Protein AF-A0A951EZ30-F1 (afdb_monomer_lite)

Sequence (135 aa):
MEKRPWLPPPEKDYAAAKRQFLELYGSVTVMNTYLKIAVLSLCLVGLGLVVMNVRIYEGYHHLKPLVVRINELGRAEAVSYGSLEYRPQEAEIKYFLAQFVRAYYGRMRVTFREAYPRSLFFLDGRLARAIIEAN

Radius of gyration: 41.35 Å; chains: 1; bounding box: 70×34×114 Å

Structure (mmCIF, N/CA/C/O backbone):
data_AF-A0A951EZ30-F1
#
_entry.id   AF-A0A951EZ30-F1
#
loop_
_atom_site.group_PDB
_atom_site.id
_atom_site.type_symbol
_atom_site.label_atom_id
_atom_site.label_alt_id
_atom_site.label_comp_id
_atom_site.label_asym_id
_atom_site.label_entity_id
_atom_site.label_seq_id
_atom_site.pdbx_PDB_ins_code
_atom_site.Cartn_x
_atom_site.Cartn_y
_atom_site.Cartn_z
_atom_site.occupancy
_atom_site.B_iso_or_equiv
_atom_site.auth_seq_id
_atom_site.auth_comp_id
_atom_site.auth_asym_id
_atom_site.auth_atom_id
_atom_site.pdbx_PDB_model_num
ATOM 1 N N . MET A 1 1 ? 25.651 -21.186 -74.399 1.00 49.22 1 MET A N 1
ATOM 2 C CA . MET A 1 1 ? 25.147 -19.815 -74.169 1.00 49.22 1 MET A CA 1
ATOM 3 C C . MET A 1 1 ? 26.058 -18.857 -74.910 1.00 49.22 1 MET A C 1
ATOM 5 O O . MET A 1 1 ? 27.239 -18.778 -74.599 1.00 49.22 1 MET A O 1
ATOM 9 N N . GLU A 1 2 ? 25.527 -18.250 -75.960 1.00 52.94 2 GLU A N 1
ATOM 10 C CA . GLU A 1 2 ? 26.253 -17.465 -76.957 1.00 52.94 2 GLU A CA 1
ATOM 11 C C . GLU A 1 2 ? 26.614 -16.081 -76.401 1.00 52.94 2 GLU A C 1
ATOM 13 O O . GLU A 1 2 ? 25.744 -15.334 -75.950 1.00 52.94 2 GLU A O 1
ATOM 18 N N . LYS A 1 3 ? 27.913 -15.759 -76.355 1.00 55.88 3 LYS A N 1
ATOM 19 C CA . LYS A 1 3 ? 28.411 -14.475 -75.847 1.00 55.88 3 LYS A CA 1
ATOM 20 C C . LYS A 1 3 ? 28.213 -13.416 -76.930 1.00 55.88 3 LYS A C 1
ATOM 22 O O . LYS A 1 3 ? 28.947 -13.398 -77.911 1.00 55.88 3 LYS A O 1
ATOM 27 N N . ARG A 1 4 ? 27.210 -12.552 -76.753 1.00 67.62 4 ARG A N 1
ATOM 28 C CA . ARG A 1 4 ? 26.944 -11.409 -77.641 1.00 67.62 4 ARG A CA 1
ATOM 29 C C . ARG A 1 4 ? 28.072 -10.367 -77.493 1.00 67.62 4 ARG A C 1
ATOM 31 O O . ARG A 1 4 ? 28.224 -9.838 -76.395 1.00 67.62 4 ARG A O 1
ATOM 38 N N . PRO A 1 5 ? 28.847 -10.059 -78.550 1.00 66.62 5 PRO A N 1
ATOM 39 C CA . PRO A 1 5 ? 30.088 -9.276 -78.454 1.00 66.62 5 PRO A CA 1
ATOM 40 C C . PRO A 1 5 ? 29.913 -7.764 -78.213 1.00 66.62 5 PRO A C 1
ATOM 42 O O . PRO A 1 5 ? 30.907 -7.071 -78.036 1.00 66.62 5 PRO A O 1
ATOM 45 N N . TRP A 1 6 ? 28.683 -7.241 -78.189 1.00 66.69 6 TRP A N 1
ATOM 46 C CA . TRP A 1 6 ? 28.393 -5.806 -78.019 1.00 66.69 6 TRP A CA 1
ATOM 47 C C . TRP A 1 6 ? 27.772 -5.437 -76.664 1.00 66.69 6 TRP A C 1
ATOM 49 O O . TRP A 1 6 ? 27.430 -4.276 -76.450 1.00 66.69 6 TRP A O 1
ATOM 59 N N . LEU A 1 7 ? 27.588 -6.399 -75.753 1.00 65.44 7 LEU A N 1
ATOM 60 C CA . LEU A 1 7 ? 27.189 -6.093 -74.380 1.00 65.44 7 LEU A CA 1
ATOM 61 C C . LEU A 1 7 ? 28.439 -6.062 -73.498 1.00 65.44 7 LEU A C 1
ATOM 63 O O . LEU A 1 7 ? 29.101 -7.100 -73.384 1.00 65.44 7 LEU A O 1
ATOM 67 N N . PRO A 1 8 ? 28.768 -4.920 -72.861 1.00 64.88 8 PRO A N 1
ATOM 68 C CA . PRO A 1 8 ? 29.781 -4.933 -71.820 1.00 64.88 8 PRO A CA 1
ATOM 69 C C . PRO A 1 8 ? 29.346 -5.948 -70.751 1.00 64.88 8 PRO A C 1
ATOM 71 O O . PRO A 1 8 ? 28.148 -6.041 -70.446 1.00 64.88 8 PRO A O 1
ATOM 74 N N . PRO A 1 9 ? 30.271 -6.766 -70.218 1.00 65.94 9 PRO A N 1
ATOM 75 C CA . PRO A 1 9 ? 29.934 -7.684 -69.140 1.00 65.94 9 PRO A CA 1
ATOM 76 C C . PRO A 1 9 ? 29.298 -6.873 -68.004 1.00 65.94 9 PRO A C 1
ATOM 78 O O . PRO A 1 9 ? 29.760 -5.759 -67.757 1.00 65.94 9 PRO A O 1
ATOM 81 N N . PRO A 1 10 ? 28.243 -7.375 -67.334 1.00 65.06 10 PRO A N 1
ATOM 82 C CA . PRO A 1 10 ? 27.613 -6.640 -66.248 1.00 65.06 10 PRO A CA 1
ATOM 83 C C . PRO A 1 10 ? 28.680 -6.337 -65.199 1.00 65.06 10 PRO A C 1
ATOM 85 O O . PRO A 1 10 ? 29.171 -7.245 -64.521 1.00 65.06 10 PRO A O 1
ATOM 88 N N . GLU A 1 11 ? 29.082 -5.070 -65.120 1.00 64.75 11 GLU A N 1
ATOM 89 C CA . GLU A 1 11 ? 30.047 -4.614 -64.137 1.00 64.75 11 GLU A CA 1
ATOM 90 C C . GLU A 1 11 ? 29.376 -4.770 -62.781 1.00 64.75 11 GLU A C 1
ATOM 92 O O . GLU A 1 11 ? 28.390 -4.108 -62.453 1.00 64.75 11 GLU A O 1
ATOM 97 N 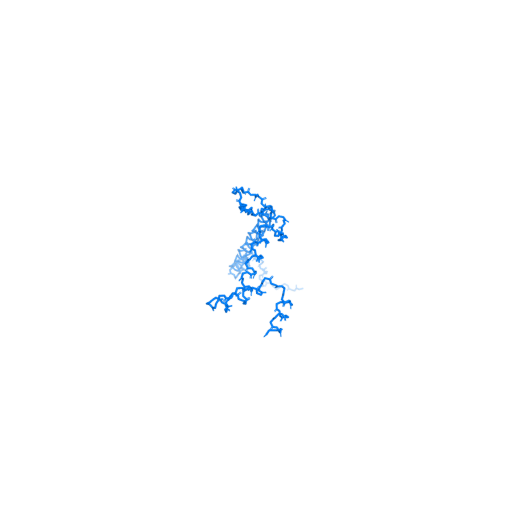N . LYS A 1 12 ? 29.864 -5.737 -62.005 1.00 67.12 12 LYS A N 1
ATOM 98 C CA . LYS A 1 12 ? 29.428 -5.942 -60.630 1.00 67.12 12 LYS A CA 1
ATOM 99 C C . LYS A 1 12 ? 30.071 -4.860 -59.774 1.00 67.12 12 LYS A C 1
ATOM 101 O O . LYS A 1 12 ? 30.985 -5.131 -58.999 1.00 67.12 12 LYS A O 1
ATOM 106 N N . ASP A 1 13 ? 29.611 -3.627 -59.945 1.00 75.69 13 ASP A N 1
ATOM 107 C CA . ASP A 1 13 ? 30.022 -2.518 -59.102 1.00 75.69 13 ASP A CA 1
ATOM 108 C C . ASP A 1 13 ? 29.219 -2.554 -57.797 1.00 75.69 13 ASP A C 1
ATOM 110 O O . ASP A 1 13 ? 28.182 -1.912 -57.604 1.00 75.69 13 ASP A O 1
ATOM 114 N N . TYR A 1 14 ? 29.724 -3.370 -56.876 1.00 77.50 14 TYR A N 1
ATOM 115 C CA . TYR A 1 14 ? 29.196 -3.494 -55.525 1.00 77.50 14 TYR A CA 1
ATOM 116 C C . TYR A 1 14 ? 29.218 -2.161 -54.762 1.00 77.50 14 TYR A C 1
ATOM 118 O O . TYR A 1 14 ? 28.412 -1.971 -53.849 1.00 77.50 14 TYR A O 1
ATOM 126 N N . ALA A 1 15 ? 30.113 -1.233 -55.116 1.00 78.38 15 ALA A N 1
ATOM 127 C CA . ALA A 1 15 ? 30.202 0.066 -54.465 1.00 78.38 15 ALA A CA 1
ATOM 128 C C . ALA A 1 15 ? 29.069 0.996 -54.924 1.00 78.38 15 ALA A C 1
ATOM 130 O O . ALA A 1 15 ? 28.444 1.642 -54.078 1.00 78.38 15 ALA A O 1
ATOM 131 N N . ALA A 1 16 ? 28.749 1.013 -56.222 1.00 79.50 16 ALA A N 1
ATOM 132 C CA . ALA A 1 16 ? 27.596 1.740 -56.756 1.00 79.50 16 ALA A CA 1
ATOM 133 C C . ALA A 1 16 ? 26.266 1.199 -56.202 1.00 79.50 16 ALA A C 1
ATOM 135 O O . ALA A 1 16 ? 25.441 1.972 -55.709 1.00 79.50 16 ALA A O 1
ATOM 136 N N . ALA A 1 17 ? 26.097 -0.127 -56.168 1.00 78.19 17 ALA A N 1
ATOM 137 C CA . ALA A 1 17 ? 24.899 -0.762 -55.613 1.00 78.19 17 ALA A CA 1
ATOM 138 C C . ALA A 1 17 ? 24.715 -0.472 -54.109 1.00 78.19 17 ALA A C 1
ATOM 140 O O . ALA A 1 17 ? 23.606 -0.205 -53.645 1.00 78.19 17 ALA A O 1
ATOM 141 N N . LYS A 1 18 ? 25.809 -0.465 -53.332 1.00 78.62 18 LYS A N 1
ATOM 142 C CA . LYS A 1 18 ? 25.780 -0.118 -51.902 1.00 78.62 18 LYS A CA 1
ATOM 143 C C . LYS A 1 18 ? 25.396 1.346 -51.671 1.00 78.62 18 LYS A C 1
ATOM 145 O O . LYS A 1 18 ? 24.673 1.626 -50.718 1.00 78.62 18 LYS A O 1
ATOM 150 N N . ARG A 1 19 ? 25.859 2.273 -52.519 1.00 79.88 19 ARG A N 1
ATOM 151 C CA . ARG A 1 19 ? 25.491 3.699 -52.441 1.00 79.88 19 ARG A CA 1
ATOM 152 C C . ARG A 1 19 ? 23.998 3.905 -52.681 1.00 79.88 19 ARG A C 1
ATOM 154 O O . ARG A 1 19 ? 23.347 4.490 -51.827 1.00 79.88 19 ARG A O 1
ATOM 161 N N . GLN A 1 20 ? 23.445 3.324 -53.746 1.00 80.19 20 GLN A N 1
ATOM 162 C CA . GLN A 1 20 ? 22.005 3.405 -54.032 1.00 80.19 20 GLN A CA 1
ATOM 163 C C . GLN A 1 20 ? 21.152 2.798 -52.909 1.00 80.19 20 GLN A C 1
ATOM 165 O O . GLN A 1 20 ? 20.118 3.347 -52.532 1.00 80.19 20 GLN A O 1
ATOM 170 N N . PHE A 1 21 ? 21.600 1.687 -52.317 1.00 78.50 21 PHE A N 1
ATOM 171 C CA . PHE A 1 21 ? 20.922 1.092 -51.166 1.00 78.50 21 PHE A CA 1
ATOM 172 C C . PHE A 1 21 ? 20.945 2.010 -49.931 1.00 78.50 21 PHE A C 1
ATOM 174 O O . PHE A 1 21 ? 19.936 2.140 -49.239 1.00 78.50 21 PHE A O 1
ATOM 181 N N . LEU A 1 22 ? 22.079 2.662 -49.654 1.00 79.56 22 LEU A N 1
ATOM 182 C CA . LEU A 1 22 ? 22.204 3.623 -48.553 1.00 79.56 22 LEU A CA 1
ATOM 183 C C . LEU A 1 22 ? 21.361 4.883 -48.780 1.00 79.56 22 LEU A C 1
ATOM 185 O O . LEU A 1 22 ? 20.790 5.396 -47.822 1.00 79.56 22 LEU A O 1
ATOM 189 N N . GLU A 1 23 ? 21.244 5.353 -50.020 1.00 83.00 23 GLU A N 1
ATOM 190 C CA . GLU A 1 23 ? 20.393 6.493 -50.379 1.00 83.00 23 GLU A CA 1
ATOM 191 C C . GLU A 1 23 ? 18.905 6.192 -50.138 1.00 83.00 23 GLU A C 1
ATOM 193 O O . GLU A 1 23 ? 18.187 7.036 -49.607 1.00 83.00 23 GLU A O 1
ATOM 198 N N . LEU A 1 24 ? 18.452 4.974 -50.456 1.00 78.00 24 LEU A N 1
ATOM 199 C CA . LEU A 1 24 ? 17.053 4.559 -50.294 1.00 78.00 24 LEU A CA 1
ATOM 200 C C . LEU A 1 24 ? 16.692 4.131 -48.860 1.00 78.00 24 LEU A C 1
ATOM 202 O O . LEU A 1 24 ? 15.602 4.444 -48.384 1.00 78.00 24 LEU A O 1
ATOM 206 N N . TYR A 1 25 ? 17.578 3.412 -48.161 1.00 79.50 25 TYR A N 1
ATOM 207 C CA . TYR A 1 25 ? 17.257 2.742 -46.886 1.00 79.50 25 TYR A CA 1
ATOM 208 C C . TYR A 1 25 ? 18.146 3.150 -45.704 1.00 79.50 25 TYR A C 1
ATOM 210 O O . TYR A 1 25 ? 17.960 2.651 -44.586 1.00 79.50 25 TYR A O 1
ATOM 218 N N . GLY A 1 26 ? 19.108 4.052 -45.909 1.00 78.81 26 GLY A N 1
ATOM 219 C CA . GLY A 1 26 ? 20.066 4.457 -44.879 1.00 78.81 26 GLY A CA 1
ATOM 220 C C . GLY A 1 26 ? 19.399 5.081 -43.654 1.00 78.81 26 GLY A C 1
ATOM 221 O O . GLY A 1 26 ? 19.698 4.686 -42.527 1.00 78.81 26 GLY A O 1
ATOM 222 N N . SER A 1 27 ? 18.435 5.986 -43.856 1.00 77.94 27 SER A N 1
ATOM 223 C CA . SER A 1 27 ? 17.727 6.672 -42.764 1.00 77.94 27 SER A CA 1
ATOM 224 C C . SER A 1 27 ? 16.915 5.706 -41.894 1.00 77.94 27 SER A C 1
ATOM 226 O O . SER A 1 27 ? 17.009 5.735 -40.667 1.00 77.94 27 SER A O 1
ATOM 228 N N . VAL A 1 28 ? 16.175 4.788 -42.520 1.00 81.12 28 VAL A N 1
ATOM 229 C CA . VAL A 1 28 ? 15.331 3.800 -41.830 1.00 81.12 28 VAL A CA 1
ATOM 230 C C . VAL A 1 28 ? 16.179 2.778 -41.069 1.00 81.12 28 VAL A C 1
ATOM 232 O O . VAL A 1 28 ? 15.842 2.408 -39.944 1.00 81.12 28 VAL A O 1
ATOM 235 N N . THR A 1 29 ? 17.309 2.350 -41.638 1.00 81.94 29 THR A N 1
ATOM 236 C CA . THR A 1 29 ? 18.219 1.379 -41.002 1.00 81.94 29 THR A CA 1
ATOM 237 C C . THR A 1 29 ? 18.866 1.953 -39.739 1.00 81.94 29 THR A C 1
ATOM 239 O O . THR A 1 29 ? 18.924 1.292 -38.697 1.00 81.94 29 THR A O 1
ATOM 242 N N . VAL A 1 30 ? 19.314 3.207 -39.809 1.00 84.19 30 VAL A N 1
ATOM 243 C CA . VAL A 1 30 ? 19.895 3.925 -38.671 1.00 84.19 30 VAL A CA 1
ATOM 244 C C . VAL A 1 30 ? 18.833 4.188 -37.595 1.00 84.19 30 VAL A C 1
ATOM 246 O O . VAL A 1 30 ? 19.064 3.890 -36.423 1.00 84.19 30 VAL A O 1
ATOM 249 N N . MET A 1 31 ? 17.635 4.636 -37.983 1.00 87.19 31 MET A N 1
ATOM 250 C CA . MET A 1 31 ? 16.526 4.882 -37.053 1.00 87.19 31 MET A CA 1
ATOM 251 C C . MET A 1 31 ? 16.077 3.611 -36.319 1.00 87.19 31 MET A C 1
ATOM 253 O O . MET A 1 31 ? 15.871 3.639 -35.107 1.00 87.19 31 MET A O 1
ATOM 257 N N . ASN A 1 32 ? 15.994 2.476 -37.017 1.00 90.38 32 ASN A N 1
ATOM 258 C CA . ASN A 1 32 ? 15.676 1.184 -36.406 1.00 90.38 32 ASN A CA 1
ATOM 259 C C . ASN A 1 32 ? 16.742 0.767 -35.374 1.00 90.38 32 ASN A C 1
ATOM 261 O O . ASN A 1 32 ? 16.422 0.254 -34.304 1.00 90.38 32 ASN A O 1
ATOM 265 N N . THR A 1 33 ? 18.018 1.040 -35.654 1.00 89.88 33 THR A N 1
ATOM 266 C CA . THR A 1 33 ? 19.118 0.728 -34.729 1.00 89.88 33 THR A CA 1
ATOM 267 C C . THR A 1 33 ? 19.033 1.575 -33.457 1.00 89.88 33 THR A C 1
ATOM 269 O O . THR A 1 33 ? 19.122 1.031 -32.357 1.00 89.88 33 THR A O 1
ATOM 272 N N . TYR A 1 34 ? 18.774 2.879 -33.584 1.00 91.56 34 TYR A N 1
ATOM 273 C CA . TYR A 1 34 ? 18.558 3.748 -32.424 1.00 91.56 34 TYR A CA 1
ATOM 274 C C . TYR A 1 34 ? 17.329 3.348 -31.611 1.00 91.56 34 TYR A C 1
ATOM 276 O O . TYR A 1 34 ? 17.405 3.308 -30.384 1.00 91.56 34 TYR A O 1
ATOM 284 N N . LEU A 1 35 ? 16.224 2.986 -32.271 1.00 93.44 35 LEU A N 1
ATOM 285 C CA . LEU A 1 35 ? 15.021 2.522 -31.586 1.00 93.44 35 LEU A CA 1
ATOM 286 C C . LEU A 1 35 ? 15.287 1.238 -30.791 1.00 93.44 35 LEU A C 1
ATOM 288 O O . LEU A 1 35 ? 14.877 1.139 -29.639 1.00 93.44 35 LEU A O 1
ATOM 292 N N . LYS A 1 36 ? 16.032 0.280 -31.356 1.00 94.38 36 LYS A N 1
ATOM 293 C CA . LYS A 1 36 ? 16.426 -0.944 -30.640 1.00 94.38 36 LYS A CA 1
ATOM 294 C C . LYS A 1 36 ? 17.270 -0.642 -29.405 1.00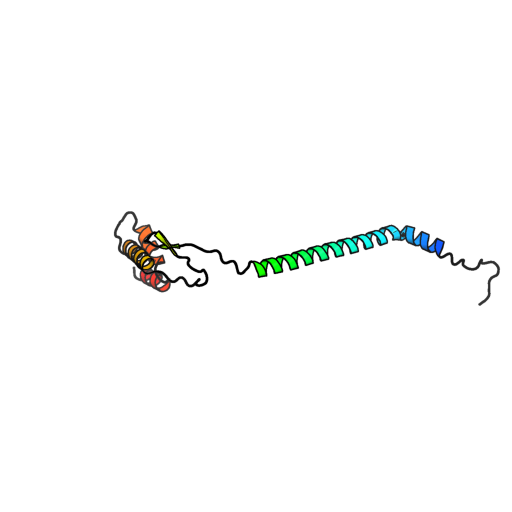 94.38 36 LYS A C 1
ATOM 296 O O . LYS A 1 36 ? 17.020 -1.223 -28.354 1.00 94.38 36 LYS A O 1
ATOM 301 N N . ILE A 1 37 ? 18.238 0.269 -29.516 1.00 96.00 37 ILE A N 1
ATOM 302 C CA . ILE A 1 37 ? 19.085 0.676 -28.384 1.00 96.00 37 ILE A CA 1
ATOM 303 C C . ILE A 1 37 ? 18.245 1.372 -27.307 1.00 96.00 37 ILE A C 1
ATOM 305 O O . ILE A 1 37 ? 18.401 1.064 -26.129 1.00 96.00 37 ILE A O 1
ATOM 309 N N . ALA A 1 38 ? 17.330 2.262 -27.699 1.00 94.50 38 ALA A N 1
ATOM 310 C CA . ALA A 1 38 ? 16.441 2.963 -26.776 1.00 94.50 38 ALA A CA 1
ATOM 311 C C . ALA A 1 38 ? 15.482 2.008 -26.047 1.00 94.50 38 ALA A C 1
ATOM 313 O O . ALA A 1 38 ? 15.273 2.133 -24.844 1.00 94.50 38 ALA A O 1
ATOM 314 N N . VAL A 1 39 ? 14.924 1.020 -26.749 1.00 96.75 39 VAL A N 1
ATOM 315 C CA . VAL A 1 39 ? 14.076 -0.005 -26.125 1.00 96.75 39 VAL A CA 1
ATOM 316 C C . VAL A 1 39 ? 14.897 -0.878 -25.176 1.00 96.75 39 VAL A C 1
ATOM 318 O O . VAL A 1 39 ? 14.451 -1.160 -24.068 1.00 96.75 39 VAL A O 1
ATOM 321 N N . LEU A 1 40 ? 16.118 -1.260 -25.563 1.00 97.31 40 LEU A N 1
ATOM 322 C CA . LEU A 1 40 ? 17.002 -2.063 -24.719 1.00 97.31 40 LEU A CA 1
ATOM 323 C C . LEU A 1 40 ? 17.381 -1.313 -23.436 1.00 97.31 40 LEU A C 1
ATOM 325 O O . LEU A 1 40 ? 17.294 -1.887 -22.349 1.00 97.31 40 LEU A O 1
ATOM 329 N N . SER A 1 41 ? 17.742 -0.030 -23.537 1.00 96.00 41 SER A N 1
ATOM 330 C CA . SER A 1 41 ? 18.056 0.789 -22.364 1.00 96.00 41 SER A CA 1
ATOM 331 C C . SER A 1 41 ? 16.837 0.974 -21.457 1.00 96.00 41 SER A C 1
ATOM 333 O O . SER A 1 41 ? 16.965 0.830 -20.241 1.00 96.00 41 SER A O 1
ATOM 335 N N . LEU A 1 42 ? 15.647 1.195 -22.025 1.00 97.25 42 LEU A N 1
ATOM 336 C CA . LEU A 1 42 ? 14.402 1.300 -21.264 1.00 97.25 42 LEU A CA 1
ATOM 337 C C . LEU A 1 42 ? 14.075 0.000 -20.515 1.00 97.25 42 LEU A C 1
ATOM 339 O O . LEU A 1 42 ? 13.744 0.041 -19.331 1.00 97.25 42 LEU A O 1
ATOM 343 N N . CYS A 1 43 ? 14.212 -1.156 -21.171 1.00 97.31 43 CYS A N 1
ATOM 344 C CA . CYS A 1 43 ? 14.022 -2.457 -20.531 1.00 97.31 43 CYS A CA 1
ATOM 345 C C . CYS A 1 43 ? 15.021 -2.684 -19.391 1.00 97.31 43 CYS A C 1
ATOM 347 O O . CYS A 1 43 ? 14.636 -3.176 -18.332 1.00 97.31 43 CYS A O 1
ATOM 349 N N . LEU A 1 44 ? 16.286 -2.302 -19.582 1.00 97.75 44 LEU A N 1
ATOM 350 C CA . LEU A 1 44 ? 17.327 -2.451 -18.567 1.00 97.75 44 LEU A CA 1
ATOM 351 C C . LEU A 1 44 ? 17.034 -1.589 -17.333 1.00 97.75 44 LEU A C 1
ATOM 353 O O . LEU A 1 44 ? 17.122 -2.079 -16.207 1.00 97.75 44 LEU A O 1
ATOM 357 N N . VAL A 1 45 ? 16.616 -0.337 -17.536 1.00 97.81 45 VAL A N 1
ATOM 358 C CA . VAL A 1 45 ? 16.192 0.554 -16.445 1.00 97.81 45 VAL A CA 1
ATOM 359 C C . VAL A 1 45 ? 14.957 -0.002 -15.735 1.00 97.81 45 VAL A C 1
ATOM 361 O O . VAL A 1 45 ? 14.933 -0.051 -14.506 1.00 97.81 45 VAL A O 1
ATOM 364 N N . GLY A 1 46 ? 13.957 -0.473 -16.486 1.00 97.19 46 GLY A N 1
ATOM 365 C CA . GLY A 1 46 ? 12.741 -1.066 -15.925 1.00 97.19 46 GLY A CA 1
ATOM 366 C C . GLY A 1 46 ? 13.031 -2.287 -15.051 1.00 97.19 46 GLY A C 1
ATOM 367 O O . GLY A 1 46 ? 12.568 -2.357 -13.913 1.00 97.19 46 GLY A O 1
ATOM 368 N N . LEU A 1 47 ? 13.861 -3.214 -15.535 1.00 97.38 47 LEU A N 1
ATOM 369 C CA . LEU A 1 47 ? 14.304 -4.376 -14.759 1.00 97.38 47 LEU A CA 1
ATOM 370 C C . LEU A 1 47 ? 15.090 -3.960 -13.512 1.00 97.38 47 LEU A C 1
ATOM 372 O O . LEU A 1 47 ? 14.853 -4.505 -12.435 1.00 97.38 47 LEU A O 1
ATOM 376 N N . GLY A 1 48 ? 15.973 -2.965 -13.630 1.00 96.56 48 GLY A N 1
ATOM 377 C CA . GLY A 1 48 ? 16.709 -2.411 -12.494 1.00 96.56 48 GLY A CA 1
ATOM 378 C C . GLY A 1 48 ? 15.783 -1.862 -11.406 1.00 96.56 48 GLY A C 1
ATOM 379 O O . GLY A 1 48 ? 15.977 -2.162 -10.228 1.00 96.56 48 GLY A O 1
ATOM 380 N N . LEU A 1 49 ? 14.736 -1.125 -11.792 1.00 96.31 49 LEU A N 1
ATOM 381 C CA . LEU A 1 49 ? 13.729 -0.615 -10.857 1.00 96.31 49 LEU A CA 1
ATOM 382 C C . LEU A 1 49 ? 12.966 -1.741 -10.161 1.00 96.31 49 LEU A C 1
ATOM 384 O O . LEU A 1 49 ? 12.762 -1.669 -8.950 1.00 96.31 49 LEU A O 1
ATOM 388 N N . VAL A 1 50 ? 12.549 -2.771 -10.900 1.00 96.62 50 VAL A N 1
ATOM 389 C CA . VAL A 1 50 ? 11.824 -3.916 -10.329 1.00 96.62 50 VAL A CA 1
ATOM 390 C C . VAL A 1 50 ? 12.701 -4.645 -9.315 1.00 96.62 50 VAL A C 1
ATOM 392 O O . VAL A 1 50 ? 12.277 -4.856 -8.182 1.00 96.62 50 VAL A O 1
ATOM 395 N N . VAL A 1 51 ? 13.946 -4.962 -9.680 1.00 96.19 51 VAL A N 1
ATOM 396 C CA . VAL A 1 51 ? 14.898 -5.628 -8.778 1.00 96.19 51 VAL A CA 1
ATOM 397 C C . VAL A 1 51 ? 15.147 -4.783 -7.529 1.00 96.19 51 VAL A C 1
ATOM 399 O O . VAL A 1 51 ? 15.101 -5.309 -6.419 1.00 96.19 51 VAL A O 1
ATOM 402 N N . MET A 1 52 ? 15.360 -3.475 -7.687 1.00 94.19 52 MET A N 1
ATOM 403 C CA . MET A 1 52 ? 15.569 -2.568 -6.558 1.00 94.19 52 MET A CA 1
ATOM 404 C C . MET A 1 52 ? 14.350 -2.534 -5.626 1.00 94.19 52 MET A C 1
ATOM 406 O O . MET A 1 52 ? 14.507 -2.637 -4.413 1.00 94.19 52 MET A O 1
ATOM 410 N N . ASN A 1 53 ? 13.133 -2.451 -6.171 1.00 92.06 53 ASN A N 1
ATOM 411 C CA . ASN A 1 53 ? 11.908 -2.454 -5.368 1.00 92.06 53 ASN A CA 1
ATOM 412 C C . ASN A 1 53 ? 11.722 -3.763 -4.600 1.00 92.06 53 ASN A C 1
ATOM 414 O O . ASN A 1 53 ? 11.369 -3.722 -3.426 1.00 92.06 53 ASN A O 1
ATOM 418 N N . VAL A 1 54 ? 11.999 -4.913 -5.223 1.00 92.81 54 VAL A N 1
ATOM 419 C CA . VAL A 1 54 ? 11.927 -6.214 -4.539 1.00 92.81 54 VAL A CA 1
ATOM 420 C C . VAL A 1 54 ? 12.935 -6.275 -3.390 1.00 92.81 54 VAL A C 1
ATOM 422 O O . VAL A 1 54 ? 12.575 -6.668 -2.285 1.00 92.81 54 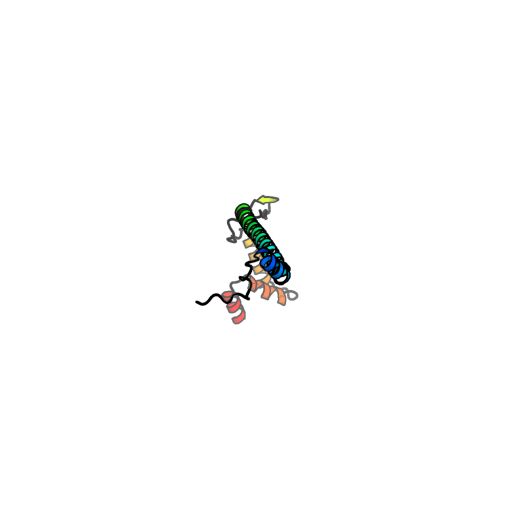VAL A O 1
ATOM 425 N N . ARG A 1 55 ? 14.170 -5.802 -3.603 1.00 90.25 55 ARG A N 1
ATOM 426 C CA . ARG A 1 55 ? 15.198 -5.743 -2.548 1.00 90.25 55 ARG A CA 1
ATOM 427 C C . ARG A 1 55 ? 14.803 -4.829 -1.389 1.00 90.25 55 ARG A C 1
ATOM 429 O O . ARG A 1 55 ? 15.036 -5.176 -0.234 1.00 90.25 55 ARG A O 1
ATOM 436 N N . ILE A 1 56 ? 14.206 -3.674 -1.686 1.00 85.75 56 ILE A N 1
ATOM 437 C CA . ILE A 1 56 ? 13.678 -2.761 -0.664 1.00 85.75 56 ILE A CA 1
ATOM 438 C C . ILE A 1 56 ? 12.517 -3.430 0.079 1.00 85.75 56 ILE A C 1
ATOM 440 O O . ILE A 1 56 ? 12.474 -3.399 1.303 1.00 85.75 56 ILE A O 1
ATOM 444 N N . TYR A 1 57 ? 11.594 -4.081 -0.623 1.00 84.56 57 TYR A N 1
ATOM 445 C CA . TYR A 1 57 ? 10.480 -4.773 0.015 1.00 84.56 57 TYR A CA 1
ATOM 446 C C . TYR A 1 57 ? 10.969 -5.863 0.979 1.00 84.56 57 TYR A C 1
ATOM 448 O O . TYR A 1 57 ? 10.589 -5.848 2.146 1.00 84.56 57 TYR A O 1
ATOM 456 N N . GLU A 1 58 ? 11.876 -6.742 0.550 1.00 82.00 58 GLU A N 1
ATOM 457 C CA . GLU A 1 58 ? 12.449 -7.782 1.418 1.00 82.00 58 GLU A CA 1
ATOM 458 C C . GLU A 1 58 ? 13.159 -7.197 2.651 1.00 82.00 58 GLU A C 1
ATOM 460 O O . GLU A 1 58 ? 13.013 -7.722 3.755 1.00 82.00 58 GLU A O 1
ATOM 465 N N . GLY A 1 59 ? 13.886 -6.087 2.482 1.00 77.31 59 GLY A N 1
ATOM 466 C CA . GLY A 1 59 ? 14.633 -5.442 3.563 1.00 77.31 59 GLY A CA 1
ATOM 467 C C . GLY A 1 59 ? 13.787 -4.619 4.539 1.00 77.31 59 GLY A C 1
ATOM 468 O O . GLY A 1 59 ? 14.202 -4.420 5.671 1.00 77.31 59 GLY A O 1
ATOM 469 N N . TYR A 1 60 ? 12.614 -4.128 4.135 1.00 74.50 60 TYR A N 1
ATOM 470 C CA . TYR A 1 60 ? 11.801 -3.227 4.966 1.00 74.50 60 TYR A CA 1
ATOM 471 C C . TYR A 1 60 ? 10.471 -3.846 5.414 1.00 74.50 60 TYR A C 1
ATOM 473 O O . TYR A 1 60 ? 9.851 -3.335 6.346 1.00 74.50 60 TYR A O 1
ATOM 481 N N . HIS A 1 61 ? 10.039 -4.973 4.839 1.00 67.75 61 HIS A N 1
ATOM 482 C CA . HIS A 1 61 ? 8.776 -5.626 5.209 1.00 67.75 61 HIS A CA 1
ATOM 483 C C . HIS A 1 61 ? 8.743 -6.121 6.669 1.00 67.75 61 HIS A C 1
ATOM 485 O O . HIS A 1 61 ? 7.676 -6.299 7.255 1.00 67.75 61 HIS A O 1
ATOM 491 N N . HIS A 1 62 ? 9.903 -6.323 7.297 1.00 69.00 62 HIS A N 1
ATOM 492 C CA . HIS A 1 62 ? 9.986 -6.716 8.705 1.00 69.00 62 HIS A CA 1
ATOM 493 C C . HIS A 1 62 ? 9.895 -5.534 9.686 1.00 69.00 62 HIS A C 1
ATOM 495 O O . HIS A 1 62 ? 9.815 -5.751 10.898 1.00 69.00 62 HIS A O 1
ATOM 501 N N . LEU A 1 63 ? 9.932 -4.286 9.206 1.00 64.06 63 LEU A N 1
ATOM 502 C CA . LEU A 1 63 ? 9.813 -3.103 10.053 1.00 64.06 63 LEU A CA 1
ATOM 503 C C . LEU A 1 63 ? 8.343 -2.891 10.414 1.00 64.06 63 LEU A C 1
ATOM 505 O O . LEU A 1 63 ? 7.595 -2.191 9.735 1.00 64.06 63 LEU A O 1
ATOM 509 N N . LYS A 1 64 ? 7.916 -3.529 11.503 1.00 59.94 64 LYS A N 1
ATOM 510 C CA . LYS A 1 64 ? 6.590 -3.300 12.077 1.00 59.94 64 LYS A CA 1
ATOM 511 C C . LYS A 1 64 ? 6.603 -1.974 12.853 1.00 59.94 64 LYS A C 1
ATOM 513 O O . LYS A 1 64 ? 7.480 -1.803 13.702 1.00 59.94 64 LYS A O 1
ATOM 518 N N . PRO A 1 65 ? 5.662 -1.044 12.606 1.00 57.50 65 PRO A N 1
ATOM 519 C CA . PRO A 1 65 ? 5.579 0.187 13.383 1.00 57.50 65 PRO A CA 1
ATOM 520 C C . PRO A 1 65 ? 5.277 -0.141 14.853 1.00 57.50 65 PRO A C 1
ATOM 522 O O . PRO A 1 65 ? 4.353 -0.897 15.156 1.00 57.50 65 PRO A O 1
ATOM 525 N N . LEU A 1 66 ? 6.071 0.413 15.772 1.00 57.56 66 LEU A N 1
ATOM 526 C CA . LEU A 1 66 ? 5.861 0.266 17.211 1.00 57.56 66 LEU A CA 1
ATOM 527 C C . LEU A 1 66 ? 4.740 1.216 17.652 1.00 57.56 66 LEU A C 1
ATOM 529 O O . LEU A 1 66 ? 4.926 2.432 17.648 1.00 57.56 66 LEU A O 1
ATOM 533 N N . VAL A 1 67 ? 3.587 0.675 18.046 1.00 57.22 67 VAL A N 1
ATOM 534 C CA . VAL A 1 67 ? 2.507 1.470 18.648 1.00 57.22 67 VAL A CA 1
ATOM 535 C C . VAL A 1 67 ? 2.622 1.387 20.160 1.00 57.22 67 VAL A C 1
ATOM 537 O O . VAL A 1 67 ? 2.423 0.337 20.766 1.00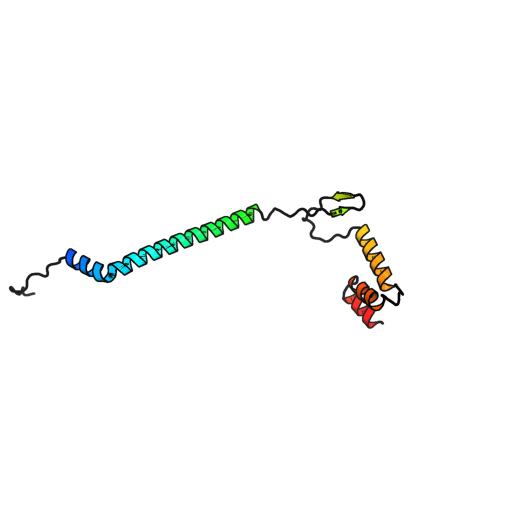 57.22 67 VAL A O 1
ATOM 540 N N . VAL A 1 68 ? 2.954 2.521 20.765 1.00 58.09 68 VAL A N 1
ATOM 541 C CA . VAL A 1 68 ? 3.013 2.681 22.217 1.00 58.09 68 VAL A CA 1
ATOM 542 C C . VAL A 1 68 ? 1.591 2.905 22.734 1.00 58.09 68 VAL A C 1
ATOM 544 O O . VAL A 1 68 ? 0.930 3.857 22.319 1.00 58.09 68 VAL A O 1
ATOM 547 N N . ARG A 1 69 ? 1.111 2.037 23.634 1.00 62.53 69 ARG A N 1
ATOM 548 C CA . ARG A 1 69 ? -0.129 2.265 24.395 1.00 62.53 69 ARG A CA 1
ATOM 549 C C . ARG A 1 69 ? 0.235 2.759 25.797 1.00 62.53 69 ARG A C 1
ATOM 551 O O . ARG A 1 69 ? 1.195 2.280 26.398 1.00 62.53 69 ARG A O 1
ATOM 558 N N . ILE A 1 70 ? -0.502 3.748 26.297 1.00 56.91 70 ILE A N 1
ATOM 559 C CA . ILE A 1 70 ? -0.283 4.336 27.624 1.00 56.91 70 ILE A CA 1
ATOM 560 C C . ILE A 1 70 ? -1.200 3.608 28.611 1.00 56.91 70 ILE A C 1
ATOM 562 O O . ILE A 1 70 ? -2.418 3.714 28.494 1.00 56.91 70 ILE A O 1
ATOM 566 N N . ASN A 1 71 ? -0.627 2.865 29.561 1.00 55.22 71 ASN A N 1
ATOM 567 C CA . ASN A 1 71 ? -1.389 2.277 30.668 1.00 55.22 71 ASN A CA 1
ATOM 568 C C . ASN A 1 71 ? -1.755 3.349 31.714 1.00 55.22 71 ASN A C 1
ATOM 570 O O . ASN A 1 71 ? -1.083 4.377 31.824 1.00 55.22 71 ASN A O 1
ATOM 574 N N . GLU A 1 72 ? -2.765 3.069 32.545 1.00 57.75 72 GLU A N 1
ATOM 575 C CA . GLU A 1 72 ? -3.328 3.967 33.579 1.00 57.75 72 GLU A CA 1
ATOM 576 C C . GLU A 1 72 ? -2.320 4.449 34.650 1.00 57.75 72 GLU A C 1
ATOM 578 O O . GLU A 1 72 ? -2.612 5.364 35.414 1.00 57.75 72 GLU A O 1
ATOM 583 N N . LEU A 1 73 ? -1.104 3.889 34.682 1.00 54.22 73 LEU A N 1
ATOM 584 C CA . LEU A 1 73 ? 0.001 4.294 35.565 1.00 54.22 73 LEU A CA 1
ATOM 585 C C . LEU A 1 73 ? 1.062 5.177 34.871 1.00 54.22 73 LEU A C 1
ATOM 587 O O . LEU A 1 73 ? 2.132 5.403 35.433 1.00 54.22 73 LEU A O 1
ATOM 591 N N . GLY A 1 74 ? 0.824 5.636 33.636 1.00 52.97 74 GLY A N 1
ATOM 592 C CA . GLY A 1 74 ? 1.769 6.471 32.879 1.00 52.97 74 GLY A CA 1
ATOM 593 C C . GLY A 1 74 ? 3.017 5.730 32.378 1.00 52.97 74 GLY A C 1
ATOM 594 O O . GLY A 1 74 ? 3.957 6.356 31.890 1.00 52.97 74 GLY A O 1
ATOM 595 N N . ARG A 1 75 ? 3.046 4.395 32.478 1.00 49.38 75 ARG A N 1
ATOM 596 C CA . ARG A 1 75 ? 4.124 3.562 31.930 1.00 49.38 75 ARG A CA 1
ATOM 597 C C . ARG A 1 75 ? 3.779 3.153 30.501 1.00 49.38 75 ARG A C 1
ATOM 599 O O . ARG A 1 75 ? 2.756 2.516 30.261 1.00 49.38 75 ARG A O 1
ATOM 606 N N . ALA A 1 76 ? 4.634 3.556 29.565 1.00 48.81 76 ALA A N 1
ATOM 607 C CA . ALA A 1 76 ? 4.582 3.142 28.171 1.00 48.81 76 ALA A CA 1
ATOM 608 C C . ALA A 1 76 ? 4.972 1.661 28.076 1.00 48.81 76 ALA A C 1
ATOM 610 O O . ALA A 1 76 ? 6.145 1.318 28.221 1.00 48.81 76 ALA A O 1
ATOM 611 N N . GLU A 1 77 ? 3.999 0.782 27.857 1.00 53.22 77 GLU A N 1
ATOM 612 C CA . GLU A 1 77 ? 4.284 -0.610 27.518 1.00 53.22 77 GLU A CA 1
ATOM 613 C C . GLU A 1 77 ? 4.396 -0.746 25.999 1.00 53.22 77 GLU A C 1
ATOM 615 O O . GLU A 1 77 ? 3.520 -0.334 25.231 1.00 53.22 77 GLU A O 1
ATOM 620 N N . ALA A 1 78 ? 5.519 -1.311 25.556 1.00 51.50 78 ALA A N 1
ATOM 621 C CA . ALA A 1 78 ? 5.765 -1.637 24.162 1.00 51.50 78 ALA A CA 1
ATOM 622 C C . ALA A 1 78 ? 4.915 -2.856 23.778 1.00 51.50 78 ALA A C 1
ATOM 624 O O . ALA A 1 78 ? 5.326 -4.002 23.953 1.00 51.50 78 ALA A O 1
ATOM 625 N N . VAL A 1 79 ? 3.711 -2.616 23.261 1.00 56.09 79 VAL A N 1
ATOM 626 C CA . VAL A 1 79 ? 2.874 -3.684 22.710 1.00 56.09 79 VAL A CA 1
ATOM 627 C C . VAL A 1 79 ? 3.464 -4.094 21.360 1.00 56.09 79 VAL A C 1
ATOM 629 O O . VAL A 1 79 ? 3.402 -3.357 20.377 1.00 56.09 79 VAL A O 1
ATOM 632 N N . SER A 1 80 ? 4.073 -5.279 21.313 1.00 49.91 80 SER A N 1
ATOM 633 C CA . SER A 1 80 ? 4.544 -5.877 20.063 1.00 49.91 80 SER A CA 1
ATOM 634 C C . SER A 1 80 ? 3.351 -6.157 19.143 1.00 49.91 80 SER A C 1
ATOM 636 O O . SER A 1 80 ? 2.438 -6.896 19.504 1.00 49.91 80 SER A O 1
ATOM 638 N N . TYR A 1 81 ? 3.380 -5.619 17.920 1.00 46.72 81 TYR A N 1
ATOM 639 C CA . TYR A 1 81 ? 2.356 -5.800 16.873 1.00 46.72 81 TYR A CA 1
ATOM 640 C C . TYR A 1 81 ? 2.170 -7.265 16.406 1.00 46.72 81 TYR A C 1
ATOM 642 O O . TYR A 1 81 ? 1.428 -7.533 15.464 1.00 46.72 81 TYR A O 1
ATOM 650 N N . GLY A 1 82 ? 2.877 -8.231 17.008 1.00 49.91 82 GLY A N 1
ATOM 651 C CA . GLY A 1 82 ? 2.735 -9.663 16.729 1.00 49.91 82 GLY A CA 1
ATOM 652 C C . GLY A 1 82 ? 1.404 -10.264 17.190 1.00 49.91 82 GLY A C 1
ATOM 653 O O . GLY A 1 82 ? 1.000 -11.292 16.657 1.00 49.91 82 GLY A O 1
ATOM 654 N N . SER A 1 83 ? 0.697 -9.613 18.116 1.00 49.34 83 SER A N 1
ATOM 655 C CA . SER A 1 83 ? -0.659 -9.977 18.528 1.00 49.34 83 SER A CA 1
ATOM 656 C C . SER A 1 83 ? -1.672 -9.002 17.920 1.00 49.34 83 SER A C 1
ATOM 658 O O . SER A 1 83 ? -2.175 -8.102 18.589 1.00 49.34 83 SER A O 1
ATOM 660 N N . LEU A 1 84 ? -1.972 -9.163 16.631 1.00 51.53 84 LEU A N 1
ATOM 661 C CA . LEU A 1 84 ? -3.155 -8.537 16.020 1.00 51.53 84 LEU A CA 1
ATOM 662 C C . LEU A 1 84 ? -4.470 -9.155 16.535 1.00 5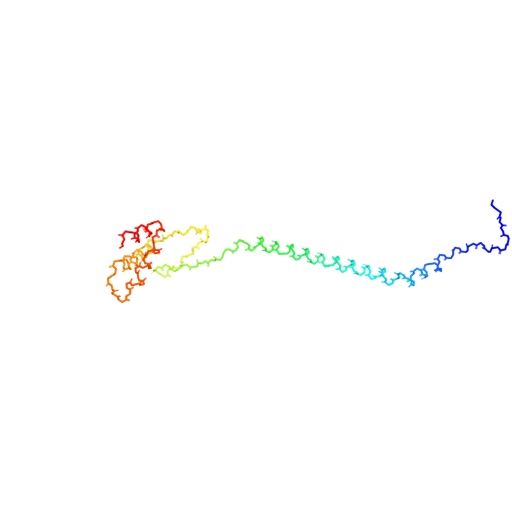1.53 84 LEU A C 1
ATOM 664 O O . LEU A 1 84 ? -5.548 -8.669 16.203 1.00 51.53 84 LEU A O 1
ATOM 668 N N . GLU A 1 85 ? -4.402 -10.199 17.367 1.00 56.38 85 GLU A N 1
ATOM 669 C CA . GLU A 1 85 ? -5.528 -10.599 18.205 1.00 56.38 85 GLU A CA 1
ATOM 670 C C . GLU A 1 85 ? -5.818 -9.481 19.207 1.00 56.38 85 GLU A C 1
ATOM 672 O O . GLU A 1 85 ? -5.074 -9.272 20.166 1.00 56.38 85 GLU A O 1
ATOM 677 N N . TYR A 1 86 ? -6.913 -8.759 18.975 1.00 55.88 86 TYR A N 1
ATOM 678 C CA . TYR A 1 86 ? -7.482 -7.850 19.957 1.00 55.88 86 TYR A CA 1
ATOM 679 C C . TYR A 1 86 ? -7.796 -8.637 21.237 1.00 55.88 86 TYR A C 1
ATOM 681 O O . TYR A 1 86 ? -8.787 -9.362 21.310 1.00 55.88 86 TYR A O 1
ATOM 689 N N . ARG A 1 87 ? -6.917 -8.523 22.238 1.00 62.91 87 ARG A N 1
ATOM 690 C CA . ARG A 1 87 ? -7.136 -9.040 23.590 1.00 62.91 87 ARG A CA 1
ATOM 691 C C . ARG A 1 87 ? -7.471 -7.859 24.493 1.00 62.91 87 ARG A C 1
ATOM 693 O O . ARG A 1 87 ? -6.549 -7.146 24.896 1.00 62.91 87 ARG A O 1
ATOM 700 N N . PRO A 1 88 ? -8.762 -7.603 24.760 1.00 68.06 88 PRO A N 1
ATOM 701 C CA . PRO A 1 88 ? -9.156 -6.495 25.614 1.00 68.06 88 PRO A CA 1
ATOM 702 C C . PRO A 1 88 ? -8.588 -6.701 27.022 1.00 68.06 88 PRO A C 1
ATOM 704 O O . PRO A 1 88 ? -8.655 -7.801 27.575 1.00 68.06 88 PRO A O 1
ATOM 707 N N . GLN A 1 89 ? -8.009 -5.647 27.596 1.00 70.38 89 GLN A N 1
ATOM 708 C CA . GLN A 1 89 ? -7.555 -5.660 28.986 1.00 70.38 89 GLN A CA 1
ATOM 709 C C . GLN A 1 89 ? -8.732 -5.458 29.946 1.00 70.38 89 GLN A C 1
ATOM 711 O O . GLN A 1 89 ? -9.772 -4.912 29.580 1.00 70.38 89 GLN A O 1
ATOM 716 N N . GLU A 1 90 ? -8.550 -5.844 31.208 1.00 75.81 90 GLU A N 1
ATOM 717 C CA . GLU A 1 90 ? -9.589 -5.755 32.239 1.00 75.81 90 GLU A CA 1
ATOM 718 C C . GLU A 1 90 ? -10.175 -4.336 32.391 1.00 75.81 90 GLU A C 1
ATOM 720 O O . GLU A 1 90 ? -11.387 -4.183 32.547 1.00 75.81 90 GLU A O 1
ATOM 725 N N . ALA A 1 91 ? -9.342 -3.293 32.292 1.00 75.31 91 ALA A N 1
ATOM 726 C CA . ALA A 1 91 ? -9.784 -1.899 32.366 1.00 75.31 91 ALA A CA 1
ATOM 727 C C . ALA A 1 91 ? -10.681 -1.498 31.178 1.00 75.31 91 ALA A C 1
ATOM 729 O O . ALA A 1 91 ? -11.740 -0.899 31.380 1.00 75.31 91 ALA A O 1
ATOM 730 N N . GLU A 1 92 ? -10.317 -1.896 29.953 1.00 76.75 92 GLU A N 1
ATOM 731 C CA . GLU A 1 92 ? -11.124 -1.647 28.749 1.00 76.75 92 GLU A CA 1
ATOM 732 C C . GLU A 1 92 ? -12.490 -2.341 28.852 1.00 76.75 92 GLU A C 1
ATOM 734 O O . GLU A 1 92 ? -13.523 -1.729 28.581 1.00 76.75 92 GLU A O 1
ATOM 739 N N . ILE A 1 93 ? -12.513 -3.596 29.319 1.00 83.81 93 ILE A N 1
ATOM 740 C CA . ILE A 1 93 ? -13.755 -4.360 29.516 1.00 83.81 93 ILE A CA 1
ATOM 741 C C . ILE A 1 93 ? -14.666 -3.649 30.519 1.00 83.81 93 ILE A C 1
ATOM 743 O O . ILE A 1 93 ? -15.852 -3.464 30.246 1.00 83.81 93 ILE A O 1
ATOM 747 N N . LYS A 1 94 ? -14.126 -3.212 31.665 1.00 86.75 94 LYS A N 1
ATOM 748 C CA . LYS A 1 94 ? -14.893 -2.478 32.686 1.00 86.75 94 LYS A CA 1
ATOM 749 C C . LYS A 1 94 ? -15.457 -1.171 32.136 1.00 86.75 94 LYS A C 1
ATOM 751 O O . LYS A 1 94 ? -16.627 -0.871 32.375 1.00 86.75 94 LYS A O 1
ATOM 756 N N . TYR A 1 95 ? -14.652 -0.418 31.387 1.00 85.56 95 TYR A N 1
ATOM 757 C CA . TYR A 1 95 ? -15.073 0.840 30.779 1.00 85.56 95 TYR A CA 1
ATOM 758 C C . TYR A 1 95 ? -16.227 0.635 29.791 1.00 85.56 95 TYR A C 1
ATOM 760 O O . TYR A 1 95 ? -17.283 1.259 29.931 1.00 85.56 95 TYR A O 1
ATOM 768 N N . PHE A 1 96 ? -16.064 -0.275 28.828 1.00 87.06 96 PHE A N 1
ATOM 769 C CA . PHE A 1 96 ? -17.087 -0.528 27.815 1.00 87.06 96 PHE A CA 1
ATOM 770 C C . PHE A 1 96 ? -18.351 -1.155 28.408 1.00 87.06 96 PHE A C 1
ATOM 772 O O . PHE A 1 96 ? -19.456 -0.795 28.000 1.00 87.06 96 PHE A O 1
ATOM 779 N N . LEU A 1 97 ? -18.224 -2.011 29.426 1.00 89.50 97 LEU A N 1
ATOM 780 C CA . LEU A 1 97 ? -19.373 -2.553 30.152 1.00 89.50 97 LEU A CA 1
ATOM 781 C C . LEU A 1 97 ? -20.147 -1.450 30.886 1.00 89.50 97 LEU A C 1
ATOM 783 O O . LEU A 1 97 ? -21.373 -1.382 30.785 1.00 89.50 97 LEU A O 1
ATOM 787 N N . ALA A 1 98 ? -19.451 -0.555 31.591 1.00 90.44 98 ALA A N 1
ATOM 788 C CA . ALA A 1 98 ? -20.082 0.574 32.269 1.00 90.44 98 ALA A CA 1
ATOM 789 C C . ALA A 1 98 ? -20.789 1.506 31.272 1.00 90.44 98 ALA A C 1
ATOM 791 O O . ALA A 1 98 ? -21.909 1.964 31.521 1.00 90.44 98 ALA A O 1
ATOM 792 N N . GLN A 1 99 ? -20.166 1.751 30.117 1.00 88.31 99 GLN A N 1
ATOM 793 C CA . GLN A 1 99 ? -20.753 2.535 29.037 1.00 88.31 99 GLN A CA 1
ATOM 794 C C . GLN A 1 99 ? -22.012 1.870 28.466 1.00 88.31 99 GLN A C 1
ATOM 796 O O . GLN A 1 99 ? -23.026 2.552 28.294 1.00 88.31 99 GLN A O 1
ATOM 801 N N . PHE A 1 100 ? -21.979 0.557 28.225 1.00 90.94 100 PHE A N 1
ATOM 802 C CA . PHE A 1 100 ? -23.132 -0.212 27.764 1.00 90.94 100 PHE A CA 1
ATOM 803 C C . PHE A 1 100 ? -24.294 -0.126 28.757 1.00 90.94 100 PHE A C 1
ATOM 805 O O . PHE A 1 100 ? -25.389 0.284 28.377 1.00 90.94 100 PHE A O 1
ATOM 812 N N . VAL A 1 101 ? -24.057 -0.429 30.039 1.00 91.31 101 VAL A N 1
ATOM 813 C CA . VAL A 1 101 ? -25.099 -0.401 31.080 1.00 91.31 101 VAL A CA 1
ATOM 814 C C . VAL A 1 101 ? -25.716 0.993 31.192 1.00 91.31 101 VAL A C 1
ATOM 816 O O . VAL A 1 101 ? -26.940 1.126 31.237 1.00 91.31 101 VAL A O 1
ATOM 819 N N . ARG A 1 102 ? -24.891 2.046 31.168 1.00 90.00 102 ARG A N 1
ATOM 820 C CA . ARG A 1 102 ? -25.364 3.435 31.224 1.00 90.00 102 ARG A CA 1
ATOM 821 C C . ARG A 1 102 ? -26.212 3.813 30.009 1.00 90.00 102 ARG A C 1
ATOM 823 O O . ARG A 1 102 ? -27.185 4.545 30.166 1.00 90.00 102 ARG A O 1
ATOM 830 N N . ALA A 1 103 ? -25.844 3.348 28.819 1.00 88.38 103 ALA A N 1
ATOM 831 C CA . ALA A 1 103 ? -26.558 3.651 27.583 1.00 88.38 103 ALA A CA 1
ATOM 832 C C . ALA A 1 103 ? -27.856 2.834 27.430 1.00 88.38 103 ALA A C 1
ATOM 834 O O . ALA A 1 103 ? -28.868 3.388 27.010 1.00 88.38 103 ALA A O 1
ATOM 835 N N . TYR A 1 104 ? -27.844 1.554 27.818 1.00 87.75 104 TYR A N 1
ATOM 836 C CA . TYR A 1 104 ? -28.984 0.638 27.700 1.00 87.75 104 TYR A CA 1
ATOM 837 C C . TYR A 1 104 ? -30.053 0.886 28.776 1.00 87.75 104 TYR A C 1
ATOM 839 O O . TYR A 1 104 ? -31.242 0.963 28.472 1.00 87.75 104 TYR A O 1
ATOM 847 N N . TYR A 1 105 ? -29.642 1.061 30.040 1.00 87.75 105 TYR A N 1
ATOM 848 C CA . TYR A 1 105 ? -30.558 1.282 31.171 1.00 87.75 105 TYR A CA 1
ATOM 849 C C . TYR A 1 105 ? -30.773 2.760 31.516 1.00 87.75 105 TYR A C 1
ATOM 851 O O . TYR A 1 105 ? -31.613 3.089 32.358 1.00 87.75 105 TYR A O 1
ATOM 859 N N . GLY A 1 106 ? -30.041 3.671 30.872 1.00 84.81 106 GLY A N 1
ATOM 860 C CA . GLY A 1 106 ? -30.194 5.106 31.070 1.00 84.81 106 GLY A CA 1
ATOM 861 C C . GLY A 1 106 ? -31.605 5.582 30.720 1.00 84.81 106 GLY A C 1
ATOM 862 O O . GLY A 1 106 ? -32.115 5.339 29.630 1.00 84.81 106 GLY A O 1
ATOM 863 N N . ARG A 1 107 ? -32.246 6.310 31.638 1.00 79.38 107 ARG A N 1
ATOM 864 C CA . ARG A 1 107 ? -33.607 6.856 31.453 1.00 79.38 107 ARG A CA 1
ATOM 865 C C . ARG A 1 107 ? -33.633 8.351 31.125 1.00 79.38 107 ARG A C 1
ATOM 867 O O . ARG A 1 107 ? -34.663 9.008 31.264 1.00 79.38 107 ARG A O 1
ATOM 874 N N . MET A 1 108 ? -32.510 8.913 30.683 1.00 81.19 108 MET A N 1
ATOM 875 C CA . MET A 1 108 ? -32.424 10.336 30.362 1.00 81.19 108 MET A CA 1
ATOM 876 C C . MET A 1 108 ? -33.174 10.642 29.059 1.00 81.19 108 MET A C 1
ATOM 878 O O . MET A 1 108 ? -32.696 10.329 27.973 1.00 81.19 108 MET A O 1
ATOM 882 N N . ARG A 1 109 ? -34.344 11.289 29.161 1.00 75.12 109 ARG A N 1
ATOM 883 C CA . ARG A 1 109 ? -35.225 11.581 28.010 1.00 75.12 109 ARG A CA 1
ATOM 884 C C . ARG A 1 109 ? -34.535 12.340 26.870 1.00 75.12 109 ARG A C 1
ATOM 886 O O . ARG A 1 109 ? -34.871 12.108 25.716 1.00 75.12 109 ARG A O 1
ATOM 893 N N . VAL A 1 110 ? -33.577 13.211 27.194 1.00 80.88 110 VAL A N 1
ATOM 894 C CA . VAL A 1 110 ? -32.854 14.049 26.219 1.00 80.88 110 VAL A CA 1
ATOM 895 C C . VAL A 1 110 ? -31.958 13.217 25.297 1.00 80.88 110 VAL A C 1
ATOM 897 O O . VAL A 1 110 ? -31.908 13.478 24.103 1.00 80.88 110 VAL A O 1
ATOM 900 N N . THR A 1 111 ? -31.281 12.196 25.826 1.00 82.00 111 THR A N 1
ATOM 901 C CA . THR A 1 111 ? -30.285 11.404 25.082 1.00 82.00 111 THR A CA 1
ATOM 902 C C . THR A 1 111 ? -30.759 9.990 24.752 1.00 82.00 111 THR A C 1
ATOM 904 O O . THR A 1 111 ? -30.076 9.283 24.020 1.00 82.00 111 THR A O 1
ATOM 907 N N . PHE A 1 112 ? -31.933 9.569 25.236 1.00 82.88 112 PHE A N 1
ATOM 908 C CA . PHE A 1 112 ? -32.450 8.204 25.076 1.00 82.88 112 PHE A CA 1
ATOM 909 C C . PHE A 1 112 ? -32.502 7.733 23.615 1.00 82.88 112 PHE A C 1
ATOM 911 O O . PHE A 1 112 ? -32.078 6.618 23.319 1.00 82.88 112 PHE A O 1
ATOM 918 N N . ARG A 1 113 ? -32.960 8.596 22.695 1.00 82.69 113 ARG A N 1
ATOM 919 C CA . ARG A 1 113 ? -33.071 8.269 21.260 1.00 82.69 113 ARG A CA 1
ATOM 920 C C . ARG A 1 113 ? -31.727 7.951 20.601 1.00 82.69 113 ARG A C 1
ATOM 922 O O . ARG A 1 113 ? -31.707 7.230 19.616 1.00 82.69 113 ARG A O 1
ATOM 929 N N . GLU A 1 114 ? -30.626 8.462 21.142 1.00 84.75 114 GLU A N 1
ATOM 930 C CA . GLU A 1 114 ? -29.275 8.216 20.626 1.00 84.75 114 GLU A CA 1
ATOM 931 C C . GLU A 1 114 ? -28.530 7.156 21.443 1.00 84.75 114 GLU A C 1
ATOM 933 O O . GLU A 1 114 ? -27.805 6.329 20.891 1.00 84.75 114 GLU A O 1
ATOM 938 N N . ALA A 1 115 ? -28.710 7.166 22.764 1.00 85.25 115 ALA A N 1
ATOM 939 C CA . ALA A 1 115 ? -28.024 6.278 23.693 1.00 85.25 115 ALA A CA 1
ATOM 940 C C . ALA A 1 115 ? -28.491 4.824 23.554 1.00 85.25 115 ALA A C 1
ATOM 942 O O . ALA A 1 115 ? -27.654 3.921 23.545 1.00 85.25 115 ALA A O 1
ATOM 943 N N . TYR A 1 116 ? -29.797 4.593 23.385 1.00 85.75 116 TYR A N 1
ATOM 944 C CA . TYR A 1 116 ? -30.333 3.239 23.284 1.00 85.75 116 TYR A CA 1
ATOM 945 C C . TYR A 1 116 ? -29.854 2.510 22.012 1.00 85.75 116 TYR A C 1
ATOM 947 O O . TYR A 1 116 ? -29.243 1.450 22.158 1.00 85.75 116 TYR A O 1
ATOM 955 N N . PRO A 1 117 ? -29.962 3.068 20.786 1.00 87.00 117 PRO A N 1
ATOM 956 C CA . PRO A 1 117 ? -29.401 2.421 19.596 1.00 87.00 117 PRO A CA 1
ATOM 957 C C . PRO A 1 117 ? -27.886 2.225 19.691 1.00 87.00 117 PRO A C 1
ATOM 959 O O . PRO A 1 117 ? -27.365 1.193 19.280 1.00 87.00 117 PRO A O 1
ATOM 962 N N . ARG A 1 118 ? -27.172 3.188 20.296 1.00 86.50 118 ARG A N 1
ATOM 963 C CA . ARG A 1 118 ? -25.722 3.092 20.492 1.00 86.50 118 ARG A CA 1
ATOM 964 C C . ARG A 1 118 ? -25.332 1.918 21.389 1.00 86.50 118 ARG A C 1
ATOM 966 O O . ARG A 1 118 ? -24.299 1.301 21.154 1.00 86.50 118 ARG A O 1
ATOM 973 N N . SER A 1 119 ? -26.149 1.599 22.392 1.00 87.81 119 SER A N 1
ATOM 974 C CA . SER A 1 119 ? -25.904 0.458 23.278 1.00 87.81 119 SER A CA 1
ATOM 975 C C . SER A 1 119 ? -25.979 -0.889 22.545 1.00 87.81 119 SER A C 1
ATOM 977 O O . SER A 1 119 ? -25.234 -1.805 22.881 1.00 87.81 119 SER A O 1
ATOM 979 N N . LEU A 1 120 ? -26.800 -0.996 21.495 1.00 88.12 120 LEU A N 1
ATOM 980 C CA . LEU A 1 120 ? -26.962 -2.234 20.727 1.00 88.12 120 LEU A CA 1
ATOM 981 C C . LEU A 1 120 ? -25.728 -2.577 19.879 1.00 88.12 120 LEU A C 1
ATOM 983 O O . LEU A 1 120 ? -25.530 -3.746 19.567 1.00 88.12 120 LEU A O 1
ATOM 987 N N . PHE A 1 121 ? -24.861 -1.605 19.564 1.00 87.50 121 PHE A N 1
ATOM 988 C CA . PHE A 1 121 ? -23.590 -1.863 18.869 1.00 87.50 121 PHE A CA 1
ATOM 989 C C . PHE A 1 121 ? -22.559 -2.611 19.724 1.00 87.50 121 PHE A C 1
ATOM 991 O O . PHE A 1 121 ? -21.598 -3.143 19.177 1.00 87.50 121 PHE A O 1
ATOM 998 N N . PHE A 1 122 ? -22.744 -2.663 21.047 1.00 86.19 122 PHE A N 1
ATOM 999 C CA . PHE A 1 122 ? -21.901 -3.467 21.937 1.00 86.19 122 PHE A CA 1
ATOM 1000 C C . PHE A 1 122 ? -22.300 -4.950 21.954 1.00 86.19 122 PHE A C 1
ATOM 1002 O O . PHE A 1 122 ? -21.593 -5.762 22.548 1.00 86.19 122 PHE A O 1
ATOM 1009 N N . LEU A 1 123 ? -23.432 -5.307 21.341 1.00 87.12 123 LEU A N 1
ATOM 1010 C CA . LEU A 1 123 ? -23.963 -6.665 21.318 1.00 87.12 123 LEU A CA 1
ATOM 1011 C C . LEU A 1 123 ? -23.676 -7.342 19.975 1.00 87.12 123 LEU A C 1
ATOM 1013 O O . LEU A 1 123 ? -23.555 -6.688 18.940 1.00 87.12 123 LEU A O 1
ATOM 1017 N N . ASP A 1 124 ? -23.632 -8.674 19.984 1.00 85.81 124 ASP A N 1
ATOM 1018 C CA . ASP A 1 124 ? -23.623 -9.455 18.746 1.00 85.81 124 ASP A CA 1
ATOM 1019 C C . ASP A 1 124 ? -24.902 -9.172 17.934 1.00 85.81 124 ASP A C 1
ATOM 1021 O O . ASP A 1 124 ? -25.992 -9.011 18.490 1.00 85.81 124 ASP A O 1
ATOM 1025 N N . GLY A 1 125 ? -24.792 -9.139 16.605 1.00 82.38 125 GLY A N 1
ATOM 1026 C CA . GLY A 1 125 ? -25.874 -8.754 15.700 1.00 82.38 125 GLY A CA 1
ATOM 1027 C C . GLY A 1 125 ? -27.127 -9.622 15.838 1.00 82.38 125 GLY A C 1
ATOM 1028 O O . GLY A 1 125 ? -28.234 -9.131 15.628 1.00 82.38 125 GLY A O 1
ATOM 1029 N N . ARG A 1 126 ? -26.981 -10.894 16.237 1.00 86.12 126 ARG A N 1
ATOM 1030 C CA . ARG A 1 126 ? -28.120 -11.776 16.553 1.00 86.12 126 ARG A CA 1
ATOM 1031 C C . ARG A 1 126 ? -28.844 -11.343 17.827 1.00 86.12 126 ARG A C 1
ATOM 1033 O O . ARG A 1 126 ? -30.069 -11.276 17.838 1.00 86.12 126 ARG A O 1
ATOM 1040 N N . LEU A 1 127 ? -28.089 -11.018 18.875 1.00 87.38 127 LEU A N 1
ATOM 1041 C CA . LEU A 1 127 ? -28.627 -10.595 20.166 1.00 87.38 127 LEU A CA 1
ATOM 1042 C C . LEU A 1 127 ? -29.291 -9.217 20.061 1.00 87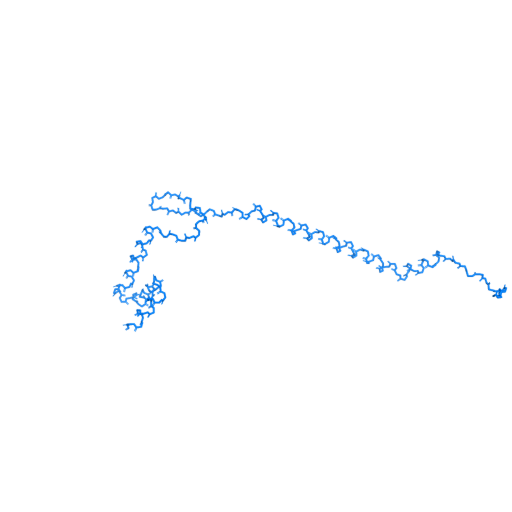.38 127 LEU A C 1
ATOM 1044 O O . LEU A 1 127 ? -30.392 -9.024 20.567 1.00 87.38 127 LEU A O 1
ATOM 1048 N N . ALA A 1 128 ? -28.658 -8.284 19.345 1.00 86.38 128 ALA A N 1
ATOM 1049 C CA . ALA A 1 128 ? -29.217 -6.961 19.088 1.00 86.38 128 ALA A CA 1
ATOM 1050 C C . ALA A 1 128 ? -30.566 -7.042 18.355 1.00 86.38 128 ALA A C 1
ATOM 1052 O O . ALA A 1 128 ? -31.520 -6.384 18.762 1.00 86.38 128 ALA A O 1
ATOM 1053 N N . ARG A 1 129 ? -30.671 -7.880 17.311 1.00 86.06 129 ARG A N 1
ATOM 1054 C CA . ARG A 1 129 ? -31.930 -8.085 16.572 1.00 86.06 129 ARG A CA 1
ATOM 1055 C C . ARG A 1 129 ? -33.019 -8.700 17.442 1.00 86.06 129 ARG A C 1
ATOM 1057 O O . ARG A 1 129 ? -34.125 -8.179 17.445 1.00 86.06 129 ARG A O 1
ATOM 1064 N N . ALA A 1 130 ? -32.693 -9.727 18.229 1.00 88.75 130 ALA A N 1
ATOM 1065 C CA . ALA A 1 130 ? -33.654 -10.351 19.138 1.00 88.75 130 ALA A CA 1
ATOM 1066 C C . ALA A 1 130 ? -34.231 -9.353 20.160 1.00 88.75 130 ALA A C 1
ATOM 1068 O O . ALA A 1 130 ? -35.415 -9.402 20.471 1.00 88.75 130 ALA A O 1
ATOM 1069 N N . ILE A 1 131 ? -33.411 -8.421 20.660 1.00 86.31 131 ILE A N 1
ATOM 1070 C CA . ILE A 1 131 ? -33.868 -7.371 21.584 1.00 86.31 131 ILE A CA 1
ATOM 1071 C C . ILE A 1 131 ? -34.764 -6.349 20.876 1.00 86.31 131 ILE A C 1
ATOM 1073 O O . ILE A 1 131 ? -35.744 -5.907 21.466 1.00 86.31 131 ILE A O 1
ATOM 1077 N N . ILE A 1 132 ? -34.441 -5.971 19.634 1.00 86.56 132 ILE A N 1
ATOM 1078 C CA . ILE A 1 132 ? -35.273 -5.056 18.836 1.00 86.56 132 ILE A CA 1
ATOM 1079 C C . ILE A 1 132 ? -36.630 -5.694 18.517 1.00 86.56 132 ILE A C 1
ATOM 1081 O O . ILE A 1 132 ? -37.639 -5.008 18.570 1.00 86.56 132 ILE A O 1
ATOM 1085 N N . GLU A 1 133 ? -36.664 -6.987 18.193 1.00 87.44 133 GLU A N 1
ATOM 1086 C CA . GLU A 1 133 ? -37.901 -7.711 17.865 1.00 87.44 133 GLU A CA 1
ATOM 1087 C C . GLU A 1 133 ? -38.806 -7.947 19.086 1.00 87.44 133 GLU A C 1
ATOM 1089 O O . GLU A 1 133 ? -40.015 -8.107 18.933 1.00 87.44 133 GLU A O 1
ATOM 1094 N N . ALA A 1 134 ? -38.237 -7.975 20.293 1.00 82.56 134 ALA A N 1
ATOM 1095 C CA . ALA A 1 134 ? -38.968 -8.214 21.537 1.00 82.56 134 ALA A CA 1
ATOM 1096 C C . ALA A 1 134 ? -39.592 -6.952 22.167 1.00 82.56 134 ALA A C 1
ATOM 1098 O O . ALA A 1 134 ? -40.272 -7.074 23.188 1.00 82.56 134 ALA A O 1
ATOM 1099 N N . ASN A 1 135 ? -39.330 -5.761 21.620 1.00 69.44 135 ASN A N 1
ATOM 1100 C CA . ASN A 1 135 ? -39.657 -4.460 22.218 1.00 69.44 135 ASN A CA 1
ATOM 1101 C C . ASN A 1 135 ? -40.575 -3.645 21.299 1.00 69.44 135 ASN A C 1
ATOM 1103 O O . ASN A 1 135 ? -41.492 -2.980 21.828 1.00 69.44 135 ASN A O 1
#

pLDDT: mean 77.85, std 14.37, range [46.72, 97.81]

Foldseek 3Di:
DDDDPPDDDPPPPVVVVVVVCCVVCVVVVVVVVVVVVVVVVVVVVVVVVVVVVVVVCVVCVPPDDFDFDQDPVRDTDGDDPPCPPPDDDPVNVVVLVVLLCCLCVPPPPVCVVPSNVVSLVVDDPVVSVVVVVVD

Secondary structure (DSSP, 8-state):
----TTSPP----HHHHHHHHHHHHHHHHHHHHHHHHHHHHHHHHHHHHHHHHHHHHHHHTT----EEEE-TTS-EEEE-TT--S----HHHHHHHHHHHHHHHH---TTTHHHHHHHHHTTS-HHHHHHHHHT-